Protein AF-A0A7S8FED9-F1 (afdb_monomer_lite)

Radius of gyration: 16.77 Å; chains: 1; bounding box: 43×19×48 Å

Secondary structure (DSSP, 8-state):
-EEEEEEEEEEPPGGGTT-EEEEEEEEEEEEEEE-SSSPEEEEEEEEEEEEEEEESPPPHHHHHHHHHHHHHHHHHHHH--

Foldseek 3Di:
DDWDWDWDWADDPPVQPQKTKTKTKIFDWDWDWDPDPVTDIDIDTPDMDIDIDIGGDDDPVVVVVSVVVVVVVVVVVVVVD

Structure (mmCIF, N/CA/C/O backbone):
data_AF-A0A7S8FED9-F1
#
_entry.id   AF-A0A7S8FED9-F1
#
loop_
_atom_site.group_PDB
_atom_site.id
_atom_site.type_symbol
_atom_site.label_atom_id
_atom_site.label_alt_id
_atom_site.label_comp_id
_atom_site.label_asym_id
_atom_site.label_entity_id
_atom_site.label_seq_id
_atom_site.pdbx_PDB_ins_code
_atom_site.Cartn_x
_atom_site.Cartn_y
_atom_site.Cartn_z
_atom_site.occupancy
_atom_site.B_iso_or_equiv
_atom_site.auth_seq_id
_atom_site.auth_comp_id
_atom_site.auth_asym_id
_atom_site.auth_atom_id
_atom_site.pdbx_PDB_model_num
ATOM 1 N N . MET A 1 1 ? 6.284 6.628 -17.312 1.00 80.56 1 MET A N 1
ATOM 2 C CA . MET A 1 1 ? 6.394 6.001 -15.983 1.00 80.56 1 MET A CA 1
ATOM 3 C C . MET A 1 1 ? 5.469 6.740 -15.029 1.00 80.56 1 MET A C 1
ATOM 5 O O . MET A 1 1 ? 5.465 7.965 -15.066 1.00 80.56 1 MET A O 1
ATOM 9 N N . SER A 1 2 ? 4.658 6.024 -14.256 1.00 87.88 2 SER A N 1
ATOM 10 C CA . SER A 1 2 ? 3.742 6.574 -13.251 1.00 87.88 2 SER A CA 1
ATOM 11 C C . SER A 1 2 ? 4.005 5.896 -11.913 1.00 87.88 2 SER A C 1
ATOM 13 O O . SER A 1 2 ? 4.261 4.694 -11.878 1.00 87.88 2 SER A O 1
ATOM 15 N N . LEU A 1 3 ? 3.954 6.673 -10.835 1.00 90.75 3 LEU A N 1
ATOM 16 C CA . LEU A 1 3 ? 4.085 6.194 -9.465 1.00 90.75 3 LEU A CA 1
ATOM 17 C C . LEU A 1 3 ? 2.757 6.410 -8.743 1.00 90.75 3 LEU A C 1
ATOM 19 O O . LEU A 1 3 ? 2.198 7.508 -8.795 1.00 90.75 3 LEU A O 1
ATOM 23 N N . SER A 1 4 ? 2.245 5.378 -8.086 1.00 92.88 4 SER A N 1
ATOM 24 C CA . SER A 1 4 ? 0.935 5.412 -7.436 1.00 92.88 4 SER A CA 1
ATOM 25 C C . SER A 1 4 ? 0.989 4.759 -6.061 1.00 92.88 4 SER A C 1
ATOM 27 O O . SER A 1 4 ? 1.668 3.755 -5.869 1.00 92.88 4 SER A O 1
ATOM 29 N N . LEU A 1 5 ? 0.283 5.361 -5.104 1.00 94.38 5 LEU A N 1
ATOM 30 C CA . LEU A 1 5 ? 0.129 4.875 -3.737 1.00 94.38 5 LEU A CA 1
ATOM 31 C C . LEU A 1 5 ? -1.359 4.878 -3.409 1.00 94.38 5 LEU A C 1
ATOM 33 O O . LEU A 1 5 ? -2.021 5.907 -3.548 1.00 94.38 5 LEU A O 1
ATOM 37 N N . GLU A 1 6 ? -1.864 3.743 -2.951 1.00 95.38 6 GLU A N 1
ATOM 38 C CA . GLU A 1 6 ? -3.279 3.542 -2.661 1.00 95.38 6 GLU A CA 1
ATOM 39 C C . GLU A 1 6 ? -3.439 3.037 -1.234 1.00 95.38 6 GLU A C 1
ATOM 41 O O . GLU A 1 6 ? -2.798 2.064 -0.853 1.00 95.38 6 GLU A O 1
ATOM 46 N N . LEU A 1 7 ? -4.289 3.704 -0.448 1.00 96.56 7 LEU A N 1
ATOM 47 C CA . LEU A 1 7 ? -4.699 3.287 0.894 1.00 96.56 7 LEU A CA 1
ATOM 48 C C . LEU A 1 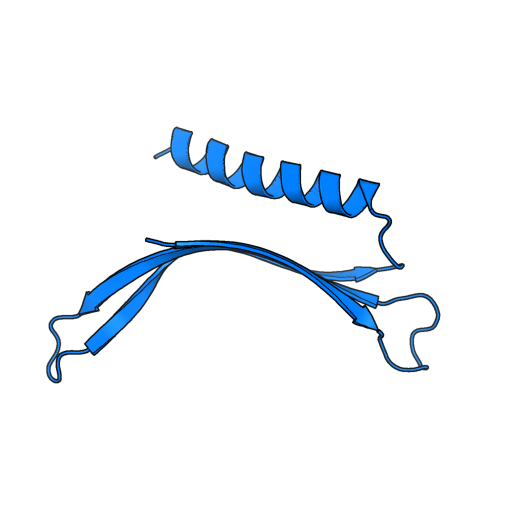7 ? -6.227 3.367 0.950 1.00 96.56 7 LEU A C 1
ATOM 50 O O . LEU A 1 7 ? -6.792 4.458 1.058 1.00 96.56 7 LEU A O 1
ATOM 54 N N . ILE A 1 8 ? -6.905 2.230 0.834 1.00 96.31 8 ILE A N 1
ATOM 55 C CA . ILE A 1 8 ? -8.359 2.166 0.669 1.00 96.31 8 ILE A CA 1
ATOM 56 C C . ILE A 1 8 ? -8.957 1.413 1.854 1.00 96.31 8 ILE A C 1
ATOM 58 O O . ILE A 1 8 ? -8.574 0.285 2.144 1.00 96.31 8 ILE A O 1
ATOM 62 N N . GLN A 1 9 ? -9.922 2.032 2.536 1.00 94.81 9 GLN A N 1
ATOM 63 C CA . GLN A 1 9 ? -10.708 1.398 3.597 1.00 94.81 9 GLN A CA 1
ATOM 64 C C . GLN A 1 9 ? -12.144 1.179 3.103 1.00 94.81 9 GLN A C 1
ATOM 66 O O . GLN A 1 9 ? -12.821 2.138 2.732 1.00 94.81 9 GLN A O 1
ATOM 71 N N . ARG A 1 10 ? -12.620 -0.071 3.108 1.00 93.81 10 ARG A N 1
ATOM 72 C CA . ARG A 1 10 ? -13.983 -0.465 2.711 1.00 93.81 10 ARG A CA 1
ATOM 73 C C . ARG A 1 10 ? -14.691 -1.166 3.867 1.00 93.81 10 ARG A C 1
ATOM 75 O O . ARG A 1 10 ? -14.102 -2.008 4.541 1.00 93.81 10 ARG 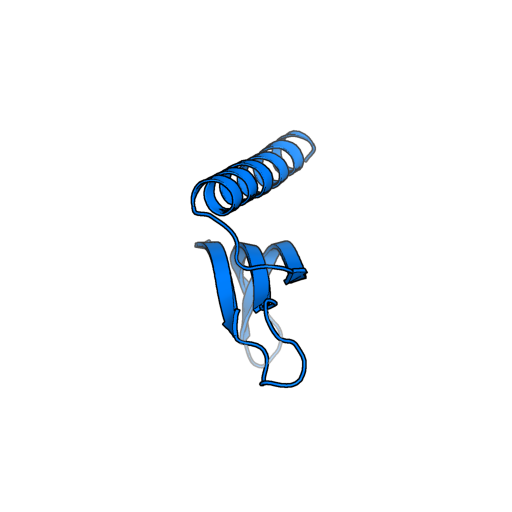A O 1
ATOM 82 N N . SER A 1 11 ? -15.959 -0.845 4.105 1.00 90.00 11 SER A N 1
ATOM 83 C CA . SER A 1 11 ? -16.764 -1.560 5.102 1.00 90.00 11 SER A CA 1
ATOM 84 C C . SER A 1 11 ? -16.977 -3.015 4.687 1.00 90.00 11 SER A C 1
ATOM 86 O O . SER A 1 11 ? -17.214 -3.290 3.513 1.00 90.00 11 SER A O 1
ATOM 88 N N . ILE A 1 12 ? -16.939 -3.929 5.656 1.00 87.00 12 ILE A N 1
ATOM 89 C CA . ILE A 1 12 ? -17.414 -5.306 5.478 1.00 87.00 12 ILE A CA 1
ATOM 90 C C . ILE A 1 12 ? -18.860 -5.363 5.968 1.00 87.00 12 ILE A C 1
ATOM 92 O O . ILE A 1 12 ? -19.194 -4.702 6.953 1.00 87.00 12 ILE A O 1
ATOM 96 N N . ASP A 1 13 ? -19.701 -6.139 5.282 1.00 76.25 13 ASP A N 1
ATOM 97 C CA . ASP A 1 13 ? -21.101 -6.373 5.647 1.00 76.25 13 ASP A CA 1
ATOM 98 C C . ASP A 1 13 ? -21.290 -6.749 7.130 1.00 76.25 13 ASP A C 1
ATOM 100 O O . ASP A 1 13 ? -20.365 -7.192 7.819 1.00 76.25 13 AS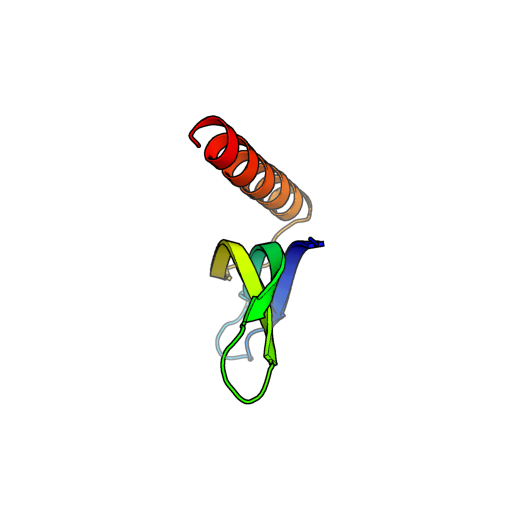P A O 1
ATOM 104 N N . GLU A 1 14 ? -22.533 -6.627 7.615 1.00 70.88 14 GLU A N 1
ATOM 105 C CA . GLU A 1 14 ? -22.933 -6.710 9.034 1.00 70.88 14 GLU A CA 1
ATOM 106 C C . GLU A 1 14 ? -22.429 -7.943 9.814 1.00 70.88 14 GLU A C 1
ATOM 108 O O . GLU A 1 14 ? -22.395 -7.923 11.048 1.00 70.88 14 GLU A O 1
ATOM 113 N N . HIS A 1 15 ? -22.002 -8.997 9.117 1.00 69.88 15 HIS A N 1
ATOM 114 C CA . HIS A 1 15 ? -21.428 -10.215 9.688 1.00 69.88 15 HIS A CA 1
ATOM 115 C C . HIS A 1 15 ? -20.045 -10.007 10.336 1.00 69.88 15 HIS A C 1
ATOM 117 O O . HIS A 1 15 ? -19.643 -10.813 11.173 1.00 69.88 15 HIS A O 1
ATOM 123 N N . CYS A 1 16 ? -19.319 -8.934 9.999 1.00 75.38 16 CYS A N 1
ATOM 124 C CA . CYS A 1 16 ? -17.997 -8.614 10.555 1.00 75.38 16 CYS A CA 1
ATOM 125 C C . CYS A 1 16 ? -17.990 -7.241 11.243 1.00 75.38 16 CYS A C 1
ATOM 127 O O . CYS A 1 16 ? -17.285 -6.315 10.837 1.00 75.38 16 CYS A O 1
ATOM 129 N N . ARG A 1 17 ? -18.778 -7.108 12.318 1.00 83.44 17 ARG A N 1
ATOM 130 C CA . ARG A 1 17 ? -18.884 -5.852 13.078 1.00 83.44 17 ARG A CA 1
ATOM 131 C C . ARG A 1 17 ? -17.523 -5.366 13.579 1.00 83.44 17 ARG A C 1
ATOM 133 O O . ARG A 1 17 ? -16.761 -6.119 14.183 1.00 83.44 17 ARG A O 1
ATOM 140 N N . GLY A 1 18 ? -17.258 -4.078 13.366 1.00 88.81 18 GLY A N 1
ATOM 141 C CA . GLY A 1 18 ? -16.041 -3.410 13.831 1.00 88.81 18 GLY A CA 1
ATOM 142 C C . GLY A 1 18 ? -14.793 -3.696 12.996 1.00 88.81 18 GLY A C 1
ATOM 143 O O . GLY A 1 18 ? -13.702 -3.337 13.431 1.00 88.81 18 GLY A O 1
ATOM 144 N N . LYS A 1 19 ? -14.930 -4.323 11.820 1.00 93.12 19 LYS A N 1
ATOM 145 C CA . LYS A 1 19 ? -13.828 -4.550 10.880 1.00 93.12 19 LYS A CA 1
ATOM 146 C C . LYS A 1 19 ? -14.106 -3.938 9.510 1.00 93.12 19 LYS A C 1
ATOM 148 O O . LYS A 1 19 ? -15.249 -3.694 9.133 1.00 93.12 19 LYS A O 1
ATOM 153 N N . ILE A 1 20 ? -13.028 -3.720 8.774 1.00 94.62 20 ILE A N 1
ATOM 154 C CA . ILE A 1 20 ? -12.993 -3.205 7.410 1.00 94.62 20 ILE A CA 1
ATOM 155 C C . ILE A 1 20 ? -12.072 -4.075 6.552 1.00 94.62 20 ILE A C 1
ATOM 157 O O . ILE A 1 20 ? -11.199 -4.771 7.078 1.00 94.62 20 ILE A O 1
ATOM 161 N N . ILE A 1 21 ? -12.253 -4.007 5.236 1.00 95.31 21 ILE A N 1
ATOM 162 C CA . ILE A 1 21 ? -11.214 -4.377 4.277 1.00 95.31 21 ILE A CA 1
ATOM 163 C C . ILE A 1 21 ? -10.318 -3.160 4.132 1.00 95.31 21 ILE A C 1
ATOM 165 O O . ILE A 1 21 ? -10.787 -2.065 3.822 1.00 95.31 21 ILE A O 1
ATOM 169 N N . TYR A 1 22 ? -9.035 -3.359 4.371 1.00 96.50 22 TYR A N 1
ATOM 170 C CA . TYR A 1 22 ? -8.013 -2.369 4.122 1.00 96.50 22 TYR A CA 1
ATOM 171 C C . TYR A 1 22 ? -7.083 -2.875 3.027 1.00 96.50 22 TYR A C 1
ATOM 173 O O . TYR A 1 22 ? -6.409 -3.894 3.189 1.00 96.50 22 TYR A O 1
ATOM 181 N N . GLU A 1 23 ? -7.069 -2.154 1.916 1.00 97.06 23 GLU A N 1
ATOM 182 C CA . GLU A 1 23 ? -6.126 -2.338 0.822 1.00 97.06 23 GLU A CA 1
ATOM 183 C C . GLU A 1 23 ? -5.035 -1.288 0.923 1.00 97.06 23 GLU A C 1
ATOM 185 O O . GLU A 1 23 ? -5.309 -0.098 1.104 1.00 97.06 23 GLU A O 1
ATOM 190 N N . ARG A 1 24 ? -3.794 -1.737 0.766 1.00 96.44 24 ARG A N 1
ATOM 191 C CA . ARG A 1 24 ? -2.652 -0.849 0.598 1.00 96.44 24 ARG A CA 1
ATOM 192 C C . ARG A 1 24 ? -1.790 -1.328 -0.557 1.00 96.44 24 ARG A C 1
ATOM 194 O O . ARG A 1 24 ? -1.497 -2.521 -0.644 1.00 96.44 24 ARG A O 1
ATOM 201 N N . GLY A 1 25 ? -1.376 -0.389 -1.395 1.00 94.00 25 GLY A N 1
ATOM 202 C CA . GLY A 1 25 ? -0.615 -0.664 -2.602 1.00 94.00 25 GLY A CA 1
ATOM 203 C C . GLY A 1 25 ? 0.368 0.449 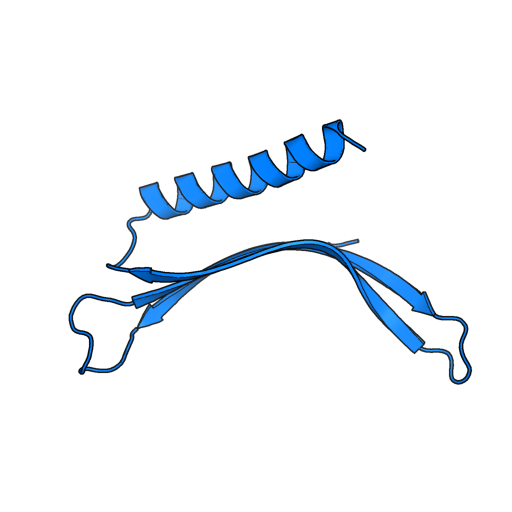-2.934 1.00 94.00 25 GLY A C 1
ATOM 204 O O . GLY A 1 25 ? 0.093 1.629 -2.697 1.00 94.00 25 GLY A O 1
ATOM 205 N N . PHE A 1 26 ? 1.521 0.075 -3.480 1.00 94.56 26 PHE A N 1
ATOM 206 C CA . PHE A 1 26 ? 2.489 1.000 -4.055 1.00 94.56 26 PHE A CA 1
ATOM 207 C C . PHE A 1 26 ? 3.014 0.440 -5.374 1.00 94.56 26 PHE A C 1
ATOM 209 O O . PHE A 1 26 ? 3.479 -0.698 -5.435 1.00 94.56 26 PHE A O 1
ATOM 216 N N . TYR A 1 27 ? 2.928 1.244 -6.431 1.00 92.38 27 TYR A N 1
ATOM 217 C CA . TYR A 1 27 ? 3.100 0.789 -7.807 1.00 92.38 27 TYR A CA 1
ATOM 218 C C . TYR A 1 27 ? 3.994 1.752 -8.582 1.00 92.38 27 TYR A C 1
ATOM 220 O O . TYR A 1 27 ? 3.746 2.960 -8.598 1.00 92.38 27 TYR A O 1
ATOM 228 N N . LEU A 1 28 ? 5.003 1.214 -9.268 1.00 90.62 28 LEU A N 1
ATOM 229 C CA . LEU A 1 28 ? 5.732 1.906 -10.323 1.00 90.62 28 LEU A CA 1
ATOM 230 C C . LEU A 1 28 ? 5.425 1.224 -11.653 1.00 90.62 28 LEU A C 1
ATOM 232 O O . LEU A 1 28 ? 5.899 0.118 -11.910 1.00 90.62 28 LEU A O 1
ATOM 236 N N . VAL A 1 29 ? 4.670 1.910 -12.505 1.00 86.38 29 VAL A N 1
ATOM 237 C CA . VAL A 1 29 ? 4.251 1.385 -13.807 1.00 86.38 29 VAL A CA 1
ATOM 238 C C . VAL A 1 29 ? 4.946 2.122 -14.942 1.00 86.38 29 VAL A C 1
ATOM 240 O O . VAL A 1 29 ? 5.016 3.357 -14.976 1.00 86.38 29 VAL A O 1
ATOM 243 N N . GLU A 1 30 ? 5.446 1.379 -15.918 1.00 83.94 30 GLU A N 1
ATOM 244 C CA . GLU A 1 30 ? 6.022 1.923 -17.141 1.00 83.94 30 GLU A CA 1
ATOM 245 C C . GLU A 1 30 ? 5.223 1.470 -18.361 1.00 83.94 30 GLU A C 1
ATOM 247 O O . GLU A 1 30 ? 4.783 0.328 -18.469 1.00 83.94 30 GLU A O 1
ATOM 252 N N . GLN A 1 31 ? 5.017 2.388 -19.303 1.00 79.94 31 GLN A N 1
ATOM 253 C CA . GLN A 1 31 ? 4.371 2.050 -20.558 1.00 79.94 31 GLN A CA 1
ATOM 254 C C . GLN A 1 31 ? 5.391 1.370 -21.470 1.00 79.94 31 GLN A C 1
ATOM 256 O O . GLN A 1 31 ? 6.334 2.008 -21.935 1.00 79.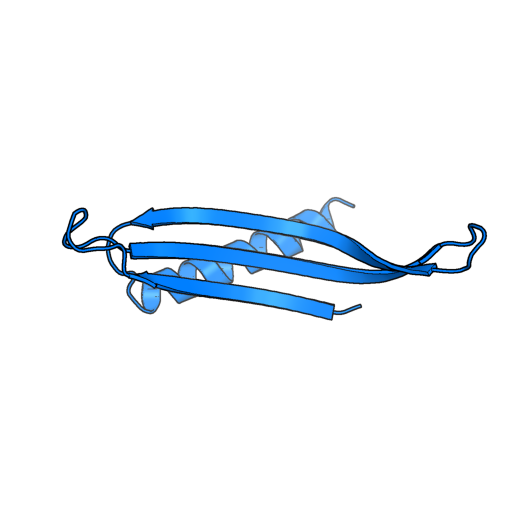94 31 GLN A O 1
ATOM 261 N N . VAL A 1 32 ? 5.171 0.095 -21.772 1.00 76.19 32 VAL A N 1
ATOM 262 C CA . VAL A 1 32 ? 6.032 -0.688 -22.657 1.00 76.19 32 VAL A CA 1
ATOM 263 C C . VAL A 1 32 ? 5.332 -0.965 -23.983 1.00 76.19 32 VAL A C 1
ATOM 265 O O . VAL A 1 32 ? 4.133 -1.251 -24.062 1.00 76.19 32 VAL A O 1
ATOM 268 N N . ARG A 1 33 ? 6.097 -0.876 -25.073 1.00 74.06 33 ARG A N 1
ATOM 269 C CA . ARG A 1 33 ? 5.633 -1.272 -26.406 1.00 74.06 33 ARG A CA 1
ATOM 270 C C . ARG A 1 33 ? 6.062 -2.704 -26.659 1.00 74.06 33 ARG A C 1
ATOM 272 O O . ARG A 1 33 ? 7.254 -2.972 -26.771 1.00 74.06 33 ARG A O 1
ATOM 279 N N . ILE A 1 34 ? 5.099 -3.609 -26.800 1.00 72.88 34 ILE A N 1
ATOM 280 C CA . ILE A 1 34 ? 5.395 -4.986 -27.184 1.00 72.88 34 ILE A CA 1
ATOM 281 C C . ILE A 1 34 ? 5.286 -5.098 -28.702 1.00 72.88 34 ILE A C 1
ATOM 283 O O . ILE A 1 34 ? 4.205 -5.016 -29.286 1.00 72.88 34 ILE A O 1
ATOM 287 N N . THR A 1 35 ? 6.425 -5.323 -29.352 1.00 67.69 35 THR A N 1
ATOM 288 C CA . THR A 1 35 ? 6.535 -5.621 -30.785 1.00 67.69 35 THR A CA 1
ATOM 289 C C . THR A 1 35 ? 6.186 -7.086 -31.069 1.00 67.69 35 THR A C 1
ATOM 291 O O . THR A 1 35 ? 6.982 -7.860 -31.591 1.00 67.69 35 THR A O 1
ATOM 294 N N . ARG A 1 36 ? 4.959 -7.492 -30.738 1.00 64.44 36 ARG A N 1
ATOM 295 C CA . ARG A 1 36 ? 4.312 -8.671 -31.341 1.00 64.44 36 ARG A CA 1
ATOM 296 C C . ARG A 1 36 ? 3.282 -8.173 -32.355 1.00 64.44 36 ARG A C 1
ATOM 298 O O . ARG A 1 36 ? 2.937 -7.000 -32.331 1.00 64.44 36 ARG A O 1
ATOM 305 N N . ARG A 1 37 ? 2.860 -8.997 -33.318 1.00 69.94 37 ARG A N 1
ATOM 306 C CA . ARG A 1 37 ? 1.746 -8.645 -34.219 1.00 69.94 37 ARG A CA 1
ATOM 307 C C . ARG A 1 37 ? 0.444 -9.165 -33.593 1.00 69.94 37 ARG A C 1
ATOM 309 O O . ARG A 1 37 ? 0.404 -10.362 -33.313 1.00 69.94 37 ARG A O 1
ATOM 316 N N . PRO A 1 38 ? -0.599 -8.336 -33.407 1.00 67.44 38 PRO A N 1
ATOM 317 C CA . PRO A 1 38 ? -0.654 -6.882 -33.624 1.00 67.44 38 PRO A CA 1
ATOM 318 C C . PRO A 1 38 ? 0.173 -6.108 -32.587 1.00 67.44 38 PRO A C 1
ATOM 320 O O . PRO A 1 38 ? 0.383 -6.604 -31.485 1.00 67.44 38 PRO A O 1
ATOM 323 N N . LEU A 1 39 ? 0.634 -4.900 -32.941 1.00 71.12 39 LEU A N 1
ATOM 324 C CA . LEU A 1 39 ? 1.387 -4.040 -32.022 1.00 71.12 39 LEU A CA 1
ATOM 325 C C . LEU A 1 39 ? 0.477 -3.630 -30.855 1.00 71.12 39 LEU A C 1
ATOM 327 O O . LEU A 1 39 ? -0.552 -2.994 -31.082 1.00 71.12 39 LEU A O 1
ATOM 331 N N . VAL A 1 40 ? 0.856 -3.975 -29.623 1.00 73.62 40 VAL A N 1
ATOM 332 C CA . VAL A 1 40 ? 0.095 -3.638 -28.410 1.00 73.62 40 VAL A CA 1
ATOM 333 C C . VAL A 1 40 ? 0.954 -2.769 -27.490 1.00 73.62 40 VAL A C 1
ATOM 335 O O . VAL A 1 40 ? 2.150 -3.014 -27.317 1.00 73.62 40 VAL A O 1
ATOM 338 N N . MET A 1 41 ? 0.341 -1.741 -26.899 1.00 71.69 41 MET A N 1
ATOM 339 C CA . MET A 1 41 ? 0.920 -0.999 -25.776 1.00 71.69 41 MET A CA 1
ATOM 340 C C . MET A 1 41 ? 0.382 -1.591 -24.478 1.00 71.69 41 MET A C 1
ATOM 342 O O . MET A 1 41 ? -0.834 -1.666 -24.314 1.00 71.69 41 MET A O 1
ATOM 346 N N . LEU A 1 42 ? 1.273 -1.998 -23.578 1.00 74.12 42 LEU A N 1
ATOM 347 C CA . LEU A 1 42 ? 0.912 -2.490 -22.251 1.00 74.12 42 LEU A CA 1
ATOM 348 C C . LEU A 1 42 ? 1.538 -1.594 -21.184 1.00 74.12 42 LEU A C 1
ATOM 350 O O . LEU A 1 42 ? 2.568 -0.959 -21.412 1.00 74.12 42 LEU A O 1
ATOM 354 N N . TRP A 1 43 ? 0.913 -1.560 -20.015 1.00 70.12 43 TRP A N 1
ATOM 355 C CA . TRP A 1 43 ? 1.549 -1.065 -18.802 1.00 70.12 43 TRP A CA 1
ATOM 356 C C . TRP A 1 43 ? 2.228 -2.258 -18.137 1.00 70.12 43 TRP A C 1
ATOM 358 O O . TRP A 1 43 ? 1.588 -3.285 -17.927 1.00 70.12 43 TRP A O 1
ATOM 368 N N . SER A 1 44 ? 3.534 -2.152 -17.911 1.00 72.88 44 SER A N 1
ATOM 369 C CA . SER A 1 44 ? 4.312 -3.146 -17.181 1.00 72.88 44 SER A CA 1
ATOM 370 C C . SER A 1 44 ? 4.562 -2.625 -15.780 1.00 72.88 44 SER A C 1
ATOM 372 O O . SER A 1 44 ? 4.996 -1.482 -15.615 1.00 72.88 44 SER A O 1
ATOM 374 N N . ASP A 1 45 ? 4.337 -3.477 -14.789 1.00 75.25 45 ASP A N 1
ATOM 375 C CA . ASP A 1 45 ? 4.688 -3.182 -13.408 1.00 75.25 45 ASP A CA 1
ATOM 376 C C . ASP A 1 45 ? 6.203 -3.342 -13.263 1.00 75.25 45 ASP A C 1
ATOM 378 O O . ASP A 1 45 ? 6.741 -4.448 -13.283 1.00 75.25 45 ASP A O 1
ATOM 382 N N . THR A 1 46 ? 6.910 -2.218 -13.182 1.00 80.31 46 THR A N 1
ATOM 383 C CA . THR A 1 46 ? 8.362 -2.180 -12.963 1.00 80.31 46 THR A CA 1
ATOM 384 C C . THR A 1 46 ? 8.691 -2.425 -11.489 1.00 80.31 46 THR A C 1
ATOM 386 O O . THR A 1 46 ? 9.810 -2.806 -11.158 1.00 80.31 46 THR A O 1
ATOM 389 N N . TRP A 1 47 ? 7.735 -2.172 -10.590 1.00 86.75 47 TRP A N 1
ATOM 390 C CA . TRP A 1 47 ? 7.767 -2.574 -9.184 1.00 86.75 47 TRP A CA 1
ATOM 391 C C . TRP A 1 47 ? 6.360 -2.506 -8.594 1.00 86.75 47 TRP A C 1
ATOM 393 O O . TRP A 1 47 ? 5.638 -1.543 -8.867 1.00 86.75 47 TRP A O 1
ATOM 403 N N . PHE A 1 48 ? 5.982 -3.482 -7.769 1.00 89.12 48 PHE A N 1
ATOM 404 C CA . PHE A 1 48 ? 4.700 -3.465 -7.073 1.00 89.12 48 PHE A CA 1
ATOM 405 C C . PHE A 1 48 ? 4.801 -4.100 -5.683 1.00 89.12 48 PHE A C 1
ATOM 407 O O . PHE A 1 48 ? 5.492 -5.102 -5.493 1.00 89.12 48 PHE A O 1
ATOM 414 N N . GLU A 1 49 ? 4.063 -3.541 -4.728 1.00 90.62 49 GLU A N 1
ATOM 415 C CA . GLU A 1 49 ? 3.763 -4.184 -3.451 1.00 90.62 49 GLU A CA 1
ATOM 416 C C . GLU A 1 49 ? 2.313 -3.885 -3.074 1.00 90.62 49 GLU A C 1
ATOM 418 O O . GLU A 1 49 ? 1.934 -2.723 -2.938 1.00 90.62 49 GLU A O 1
ATOM 423 N N . GLU A 1 50 ? 1.510 -4.933 -2.894 1.00 93.31 50 GLU A N 1
ATOM 424 C CA . GLU A 1 50 ? 0.088 -4.836 -2.566 1.00 93.31 50 GLU A CA 1
ATOM 425 C C . GLU A 1 50 ? -0.272 -5.821 -1.450 1.00 93.31 50 GLU A C 1
ATOM 427 O O . GLU A 1 50 ? 0.242 -6.941 -1.380 1.00 93.31 50 GLU A O 1
ATOM 432 N N . SER A 1 51 ? -1.170 -5.408 -0.555 1.00 93.62 51 SER A N 1
ATOM 433 C CA . SER A 1 51 ? -1.751 -6.302 0.443 1.00 93.62 51 SER A CA 1
ATOM 434 C C . SER A 1 51 ? -3.185 -5.915 0.787 1.00 93.62 51 SER A C 1
ATOM 436 O O . SER A 1 51 ? -3.500 -4.730 0.910 1.00 93.62 51 SER A O 1
ATOM 438 N N . VAL A 1 52 ? -4.015 -6.931 1.026 1.00 95.44 52 VAL A N 1
ATOM 439 C CA . VAL A 1 52 ? -5.410 -6.800 1.460 1.00 95.44 52 VAL A CA 1
ATOM 440 C C . VAL A 1 52 ? -5.560 -7.422 2.842 1.00 95.44 52 VAL A C 1
ATOM 442 O O . VAL A 1 52 ? -5.188 -8.577 3.051 1.00 95.44 52 VAL A O 1
ATOM 445 N N . LEU A 1 53 ? -6.097 -6.663 3.796 1.00 93.31 53 LEU A N 1
ATOM 446 C CA . LEU A 1 53 ? -6.199 -7.056 5.199 1.00 93.31 53 LEU A CA 1
ATOM 447 C C . LEU A 1 53 ? -7.619 -6.845 5.733 1.00 93.31 53 LEU A C 1
ATOM 449 O O . LEU A 1 53 ? -8.292 -5.886 5.371 1.00 93.31 53 LEU A O 1
ATOM 453 N N . VAL A 1 54 ? -8.055 -7.716 6.649 1.00 93.44 54 VAL A N 1
ATOM 454 C CA . VAL A 1 54 ? -9.313 -7.551 7.395 1.00 93.44 54 VAL A CA 1
ATOM 455 C C . VAL A 1 54 ? -8.996 -7.118 8.824 1.00 93.44 54 VAL A C 1
ATOM 457 O O . VAL A 1 54 ? -8.627 -7.937 9.670 1.00 93.44 54 VAL A O 1
ATOM 460 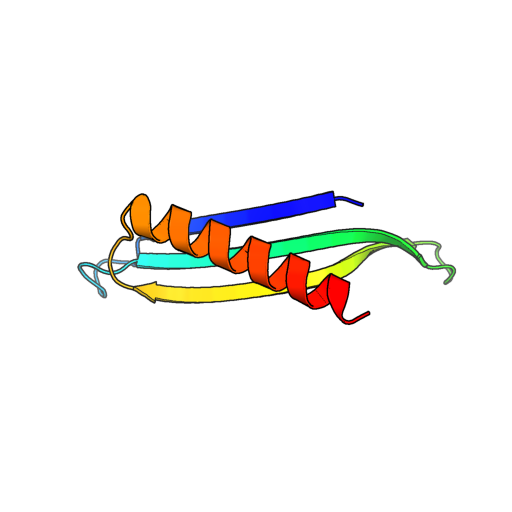N N . VAL A 1 55 ? -9.124 -5.820 9.094 1.00 94.06 55 VAL A N 1
ATOM 461 C CA . VAL A 1 55 ? -8.626 -5.156 10.314 1.00 94.06 55 VAL A CA 1
ATOM 462 C C . VAL A 1 55 ? -9.680 -4.223 10.915 1.00 94.06 55 VAL A C 1
ATOM 464 O O . VAL A 1 55 ? -10.661 -3.908 10.244 1.00 94.06 55 VAL A O 1
ATOM 467 N N . PRO A 1 56 ? -9.536 -3.780 12.176 1.00 95.00 56 PRO A N 1
ATOM 468 C CA . PRO A 1 56 ? -10.294 -2.634 12.675 1.00 95.00 56 PRO A CA 1
ATOM 469 C C . PRO A 1 56 ? -10.043 -1.370 11.827 1.00 95.00 56 PRO A C 1
ATOM 471 O O . PRO A 1 56 ? -8.999 -1.287 11.177 1.00 95.00 56 PRO A O 1
ATOM 474 N N . PRO A 1 57 ? -10.957 -0.379 11.838 1.00 94.12 57 PRO A N 1
ATOM 475 C CA . PRO A 1 57 ? -10.745 0.897 11.161 1.00 94.12 57 PRO A CA 1
ATOM 476 C C . PRO A 1 57 ? -9.424 1.543 11.571 1.00 94.12 57 PRO A C 1
ATOM 478 O O . PRO A 1 57 ? -9.145 1.693 12.762 1.00 94.12 57 PRO A O 1
ATOM 481 N N . LEU A 1 58 ? -8.632 1.936 10.577 1.00 95.75 58 LEU A N 1
ATOM 482 C CA . LEU A 1 58 ? -7.311 2.498 10.811 1.00 95.75 58 LEU A CA 1
ATOM 483 C C . LEU A 1 58 ? -7.407 4.000 11.029 1.00 95.75 58 LEU A C 1
ATOM 485 O O . LEU A 1 58 ? -8.065 4.732 10.281 1.00 95.75 58 LEU A O 1
ATOM 489 N N . SER A 1 59 ? -6.692 4.470 12.042 1.00 97.19 59 SER A N 1
ATOM 490 C CA . SER A 1 59 ? -6.506 5.889 12.286 1.00 97.19 59 SER A CA 1
ATOM 491 C C . SER A 1 59 ? -5.618 6.518 11.214 1.00 97.19 59 SER A C 1
ATOM 493 O O . SER A 1 59 ? -4.777 5.873 10.587 1.00 97.19 59 SER A O 1
ATOM 495 N N . ARG A 1 60 ? -5.722 7.840 11.068 1.00 96.56 60 ARG A N 1
ATOM 496 C CA . ARG A 1 60 ? -4.843 8.609 10.177 1.00 96.56 60 ARG A CA 1
ATOM 497 C C . ARG A 1 60 ? -3.351 8.364 10.447 1.00 96.56 60 ARG A C 1
ATOM 499 O O . ARG A 1 60 ? -2.570 8.316 9.506 1.00 96.56 60 ARG A O 1
ATOM 506 N N . LYS A 1 61 ? -2.952 8.200 11.713 1.00 98.12 61 LYS A N 1
ATOM 507 C CA . LYS A 1 61 ? -1.546 7.959 12.077 1.00 98.12 61 LYS A CA 1
ATOM 508 C C . LYS A 1 61 ? -1.043 6.615 11.555 1.00 98.12 61 LYS A C 1
ATOM 510 O O . LYS A 1 61 ? 0.106 6.534 11.132 1.00 98.12 61 LYS A O 1
ATOM 515 N N . GLU A 1 62 ? -1.891 5.591 11.584 1.00 97.69 62 GLU A N 1
ATOM 516 C CA . GLU A 1 62 ? -1.569 4.264 11.054 1.00 97.69 62 GLU A CA 1
ATOM 517 C C . GLU A 1 62 ? -1.463 4.301 9.528 1.00 97.69 62 GLU A C 1
ATOM 519 O O . GLU A 1 62 ? -0.478 3.812 8.984 1.00 97.69 62 GLU A O 1
ATOM 524 N N . LEU A 1 63 ? -2.384 4.993 8.846 1.00 97.19 63 LEU A N 1
ATOM 525 C CA . LEU A 1 63 ? -2.303 5.201 7.393 1.00 97.19 63 LEU A CA 1
ATOM 526 C C . LEU A 1 63 ? -1.015 5.932 6.984 1.00 97.19 63 LEU A C 1
ATOM 528 O O . LEU A 1 63 ? -0.328 5.516 6.057 1.00 97.19 63 LEU A O 1
ATOM 532 N N . GLU A 1 64 ? -0.646 7.003 7.691 1.00 97.69 64 GLU A N 1
ATOM 533 C CA . GLU A 1 64 ? 0.599 7.739 7.429 1.00 97.69 64 GLU A CA 1
ATOM 534 C C . GLU A 1 64 ? 1.852 6.891 7.719 1.00 97.69 64 GLU A C 1
ATOM 536 O O . GLU A 1 64 ? 2.888 7.069 7.073 1.00 97.69 64 GLU A O 1
ATOM 541 N N . ALA A 1 65 ? 1.790 5.985 8.701 1.00 97.50 65 ALA A N 1
ATOM 542 C CA . ALA A 1 65 ? 2.877 5.055 8.992 1.00 97.50 65 ALA A CA 1
ATOM 543 C C . ALA A 1 65 ? 3.041 4.020 7.872 1.00 97.50 65 ALA A C 1
ATOM 545 O O . ALA A 1 65 ? 4.160 3.821 7.398 1.00 97.50 65 ALA A O 1
ATOM 546 N N . ASP A 1 66 ? 1.939 3.444 7.396 1.00 96.38 66 ASP A N 1
ATOM 547 C CA . ASP A 1 66 ? 1.931 2.533 6.252 1.00 96.38 66 ASP A CA 1
ATOM 548 C C . ASP A 1 66 ? 2.422 3.216 4.975 1.00 96.38 66 ASP A C 1
ATOM 550 O O . ASP A 1 66 ? 3.243 2.652 4.252 1.00 96.38 66 ASP A O 1
ATOM 554 N N . GLN A 1 67 ? 1.994 4.459 4.735 1.00 96.19 67 GLN A N 1
ATOM 555 C CA . GLN A 1 67 ? 2.466 5.266 3.614 1.00 96.19 67 GLN A CA 1
ATOM 556 C C . GLN A 1 67 ? 3.994 5.402 3.633 1.00 96.19 67 GLN A C 1
ATOM 558 O O . GLN A 1 67 ? 4.661 5.149 2.629 1.00 96.19 67 GLN A O 1
ATOM 563 N N . ARG A 1 68 ? 4.564 5.787 4.784 1.00 97.31 68 ARG A N 1
ATOM 564 C CA . ARG A 1 68 ? 6.020 5.917 4.951 1.00 97.31 68 ARG A CA 1
ATOM 565 C C . ARG A 1 68 ? 6.730 4.584 4.759 1.00 97.31 68 ARG A C 1
ATOM 567 O O . ARG A 1 68 ? 7.748 4.549 4.076 1.00 97.31 68 ARG A O 1
ATOM 574 N N . MET A 1 69 ? 6.191 3.510 5.331 1.00 96.44 69 MET A N 1
ATOM 575 C CA . MET A 1 69 ? 6.759 2.170 5.207 1.00 96.44 69 MET A CA 1
ATOM 576 C C . MET A 1 69 ? 6.818 1.725 3.738 1.00 96.44 69 MET A C 1
ATOM 578 O O . MET A 1 69 ? 7.870 1.276 3.294 1.00 96.44 69 MET A O 1
ATOM 582 N N . LEU A 1 70 ? 5.729 1.871 2.975 1.00 95.38 70 LEU A N 1
ATOM 583 C CA . LEU A 1 70 ? 5.681 1.484 1.558 1.00 95.38 70 LEU A CA 1
ATOM 584 C C . LEU A 1 70 ? 6.686 2.280 0.715 1.00 95.38 70 LEU A C 1
ATOM 586 O O . LEU A 1 70 ? 7.439 1.695 -0.061 1.00 95.38 70 LEU A O 1
ATOM 590 N N . ILE A 1 71 ? 6.767 3.598 0.929 1.00 94.94 71 ILE A N 1
ATOM 591 C CA . ILE A 1 71 ? 7.760 4.450 0.257 1.00 94.94 71 ILE A CA 1
ATOM 592 C C . ILE A 1 71 ? 9.181 3.997 0.604 1.00 94.94 71 ILE A C 1
ATOM 594 O O . ILE A 1 71 ? 10.029 3.894 -0.278 1.00 94.94 71 ILE A O 1
ATOM 598 N N . GLN A 1 72 ? 9.457 3.703 1.876 1.00 95.38 72 GLN A N 1
ATOM 599 C CA . GLN A 1 72 ? 10.774 3.231 2.293 1.00 95.38 72 GLN A CA 1
ATOM 600 C C . GLN A 1 72 ? 11.129 1.901 1.636 1.00 95.38 72 GLN A C 1
ATOM 602 O O . GLN A 1 72 ? 12.238 1.780 1.127 1.00 95.38 72 GLN A O 1
ATOM 607 N N . LYS A 1 73 ? 10.218 0.923 1.602 1.00 93.31 73 LYS A N 1
ATOM 608 C CA . LYS A 1 73 ? 10.471 -0.361 0.931 1.00 93.31 73 LYS A CA 1
ATOM 609 C C . LYS A 1 73 ? 10.811 -0.178 -0.543 1.00 93.31 73 LYS A C 1
ATOM 611 O O . LYS A 1 73 ? 11.787 -0.759 -1.013 1.00 93.31 73 LYS A O 1
ATOM 616 N N . PHE A 1 74 ? 10.067 0.684 -1.234 1.00 92.81 74 PHE A N 1
ATOM 617 C CA . PHE A 1 74 ? 10.369 1.041 -2.614 1.00 92.81 74 PHE A CA 1
ATOM 618 C C . PHE A 1 74 ? 11.781 1.624 -2.750 1.00 92.81 74 PHE A C 1
ATOM 620 O O . PHE A 1 74 ? 12.570 1.120 -3.546 1.00 92.81 74 PHE A O 1
ATOM 627 N N . LEU A 1 75 ? 12.134 2.636 -1.950 1.00 93.00 75 LEU A N 1
ATOM 628 C CA . LEU A 1 75 ? 13.458 3.264 -2.012 1.00 93.00 75 LEU A CA 1
ATOM 629 C C . LEU A 1 75 ? 14.590 2.258 -1.751 1.00 93.00 75 LEU A C 1
ATOM 631 O O . LEU A 1 75 ? 15.524 2.189 -2.542 1.00 93.00 75 LEU A O 1
ATOM 635 N N . HIS A 1 76 ? 14.470 1.417 -0.718 1.00 93.12 76 HIS A N 1
ATOM 636 C CA . HIS A 1 76 ? 15.488 0.405 -0.405 1.00 93.12 76 HIS A CA 1
ATOM 637 C C . HIS A 1 76 ? 15.646 -0.629 -1.526 1.00 93.12 76 HIS A C 1
ATOM 639 O O . HIS A 1 76 ? 16.759 -1.062 -1.814 1.00 93.12 76 HIS A O 1
ATOM 645 N N . SER A 1 77 ? 14.547 -1.014 -2.184 1.00 88.12 77 SER A N 1
ATOM 646 C CA . SER A 1 77 ? 14.608 -1.952 -3.311 1.00 88.12 77 SER A CA 1
ATOM 647 C C . SER A 1 77 ? 15.346 -1.380 -4.525 1.00 88.12 77 SER A C 1
ATOM 649 O O . SER A 1 77 ? 15.933 -2.135 -5.288 1.00 88.12 77 SER A O 1
ATOM 651 N N . ARG A 1 78 ? 15.366 -0.048 -4.679 1.00 83.38 78 ARG A N 1
ATOM 652 C CA . ARG A 1 78 ? 16.094 0.650 -5.751 1.00 83.38 78 ARG A CA 1
ATOM 653 C C . ARG A 1 78 ? 17.568 0.873 -5.442 1.00 83.38 78 ARG A C 1
ATOM 655 O O . ARG A 1 78 ? 18.342 1.078 -6.362 1.00 83.38 78 ARG A O 1
ATOM 662 N N . GLU A 1 79 ? 17.960 0.847 -4.171 1.00 81.88 79 GLU A N 1
ATOM 663 C CA . GLU A 1 79 ? 19.372 0.914 -3.767 1.00 81.88 79 GLU A CA 1
ATOM 664 C C . GLU A 1 79 ? 20.096 -0.431 -3.935 1.00 81.88 79 GLU A C 1
ATOM 666 O O . GLU A 1 79 ? 21.322 -0.485 -3.862 1.00 81.88 79 GLU A O 1
ATOM 671 N N . THR A 1 80 ? 19.346 -1.519 -4.131 1.00 63.88 80 THR A N 1
ATOM 672 C CA . THR A 1 80 ? 19.873 -2.885 -4.277 1.00 63.88 80 THR A CA 1
ATOM 673 C C . THR A 1 80 ? 19.906 -3.396 -5.724 1.00 63.88 80 THR A C 1
ATOM 675 O O . THR A 1 80 ? 20.393 -4.505 -5.945 1.00 63.88 80 THR A O 1
ATOM 678 N N . GLU A 1 81 ? 19.439 -2.597 -6.690 1.00 55.25 81 GLU A N 1
ATOM 679 C CA . GLU A 1 81 ? 19.538 -2.824 -8.146 1.00 55.25 81 GLU A CA 1
ATOM 680 C C . GLU A 1 81 ? 20.729 -2.067 -8.754 1.00 55.25 81 GLU A C 1
ATOM 682 O O . GLU A 1 81 ? 21.394 -2.648 -9.643 1.00 55.25 81 GLU A O 1
#

Sequence (81 aa):
MSLSLELIQRSIDEHCRGKIIYERGFYLVEQVRITRRPLVMLWSDTWFEESVLVVPPLSRKELEADQRMLIQKFLHSRETE

pLDDT: mean 87.1, std 10.59, range [55.25, 98.12]

Organism: NCBI:txid2652173